Protein AF-A0A8T7CW94-F1 (afdb_monomer_lite)

Radius of gyration: 14.43 Å; chains: 1; bounding box: 39×31×38 Å

Secondary structure (DSSP, 8-state):
-TT-EEEE--EEETTEEEEEEEEE-TTSEEEEEEE--SGGGTT-SS-EEEEEEEEEEETTEEEE---TTS---EEEEEEEEGGGTEEEEEEEPSS-TTSEEEEEEEEEEE-GGGTTSPPPPP-

Sequence (123 aa):
SDLAGLWDSSENNGVKKDLIYTRVSSAGAIIEYDFDGDEVDAGLNCYQVDTGALSVIADNRFLVTTDMHADKKFEVELEWLDAGNALKVYFIDENEPAKISSSQIWTRVADESILDDEPPCRR

Structure (mmCIF, N/CA/C/O backbone):
data_AF-A0A8T7CW94-F1
#
_entry.id   AF-A0A8T7CW94-F1
#
loop_
_atom_site.group_PDB
_atom_site.id
_atom_site.type_symbol
_atom_site.label_atom_id
_atom_site.label_alt_id
_atom_site.label_comp_id
_atom_site.label_asym_id
_atom_site.label_entity_id
_atom_site.label_seq_id
_atom_site.pdbx_PDB_ins_code
_atom_site.Cartn_x
_atom_site.Cartn_y
_atom_site.Cartn_z
_atom_site.occupancy
_atom_site.B_iso_or_equiv
_atom_site.auth_seq_id
_atom_site.auth_comp_id
_atom_site.auth_asym_id
_atom_site.auth_atom_id
_atom_site.pdbx_PDB_model_num
ATOM 1 N N . SER A 1 1 ? -11.681 -8.726 -2.433 1.00 57.59 1 SER A N 1
ATOM 2 C CA . SER A 1 1 ? -11.900 -7.577 -1.512 1.00 57.59 1 SER A CA 1
ATOM 3 C C . SER A 1 1 ? -11.649 -6.327 -2.325 1.00 57.59 1 SER A C 1
ATOM 5 O O . SER A 1 1 ? -10.700 -6.377 -3.094 1.00 57.59 1 SER A O 1
ATOM 7 N N . ASP A 1 2 ? -12.419 -5.240 -2.197 1.00 75.69 2 ASP A N 1
ATOM 8 C CA . ASP A 1 2 ? -12.196 -4.041 -3.031 1.00 75.69 2 ASP A CA 1
ATOM 9 C C . ASP A 1 2 ? -10.776 -3.480 -2.877 1.00 75.69 2 ASP A C 1
ATOM 11 O O . ASP A 1 2 ? -10.265 -2.873 -3.802 1.00 75.69 2 ASP A O 1
ATOM 15 N N . LEU A 1 3 ? -10.087 -3.741 -1.760 1.00 84.00 3 LEU A N 1
ATOM 16 C CA . LEU A 1 3 ? -8.704 -3.301 -1.539 1.00 84.00 3 LEU A CA 1
ATOM 17 C C . LEU A 1 3 ? -7.652 -4.105 -2.316 1.00 84.00 3 LEU A C 1
ATOM 19 O O . LEU A 1 3 ? -6.540 -3.630 -2.531 1.00 84.00 3 LEU A O 1
ATOM 23 N N . ALA A 1 4 ? -7.976 -5.332 -2.712 1.00 88.06 4 ALA A N 1
ATOM 24 C CA . ALA A 1 4 ? -6.998 -6.209 -3.326 1.00 88.06 4 ALA A CA 1
ATOM 25 C C . ALA A 1 4 ? -6.641 -5.737 -4.743 1.00 88.06 4 ALA A C 1
ATOM 27 O O . ALA A 1 4 ? -7.505 -5.304 -5.514 1.00 88.06 4 ALA A O 1
ATOM 28 N N . GLY A 1 5 ? -5.355 -5.809 -5.066 1.00 88.62 5 GLY A N 1
ATOM 29 C CA . GLY A 1 5 ? -4.793 -5.246 -6.285 1.00 88.62 5 GLY A CA 1
ATOM 30 C C . GLY A 1 5 ? -3.355 -4.778 -6.097 1.00 88.62 5 GLY A C 1
ATOM 31 O O . GLY A 1 5 ? -2.767 -4.911 -5.019 1.00 88.62 5 GLY A O 1
ATOM 32 N N . LEU A 1 6 ? -2.801 -4.241 -7.179 1.00 89.00 6 LEU A N 1
ATOM 33 C CA . LEU A 1 6 ? -1.521 -3.549 -7.191 1.00 89.00 6 LEU A CA 1
ATOM 34 C C . LEU A 1 6 ? -1.770 -2.042 -7.184 1.00 89.00 6 LEU A C 1
ATOM 36 O O . LEU A 1 6 ? -2.484 -1.520 -8.046 1.00 89.00 6 LEU A O 1
ATOM 40 N N . TRP A 1 7 ? -1.155 -1.362 -6.229 1.00 90.38 7 TRP A N 1
ATOM 41 C CA . TRP A 1 7 ? -1.287 0.068 -6.002 1.00 90.38 7 TRP A CA 1
ATOM 42 C C . TRP A 1 7 ? 0.034 0.773 -6.301 1.00 90.38 7 TRP A C 1
ATOM 44 O O . TRP A 1 7 ? 1.075 0.325 -5.839 1.00 90.38 7 TRP A O 1
ATOM 54 N N . ASP A 1 8 ? -0.008 1.866 -7.063 1.00 89.31 8 ASP A N 1
ATOM 55 C CA . ASP A 1 8 ? 1.098 2.822 -7.170 1.00 89.31 8 ASP A CA 1
ATOM 56 C C . ASP A 1 8 ? 1.057 3.711 -5.926 1.00 89.31 8 ASP A C 1
ATOM 58 O O . ASP A 1 8 ? 0.162 4.553 -5.793 1.00 89.31 8 ASP A O 1
ATOM 62 N N . SER A 1 9 ? 2.001 3.463 -5.024 1.00 87.62 9 SER A N 1
ATOM 63 C CA . SER A 1 9 ? 2.242 4.174 -3.769 1.00 87.62 9 SER A CA 1
ATOM 64 C C . SER A 1 9 ? 3.517 5.020 -3.852 1.00 87.62 9 SER A C 1
ATOM 66 O O . SER A 1 9 ? 4.084 5.395 -2.832 1.00 87.62 9 SER A O 1
ATOM 68 N N . SER A 1 10 ? 3.963 5.361 -5.064 1.00 85.50 10 SER A N 1
ATOM 69 C CA . SER A 1 10 ? 5.135 6.206 -5.286 1.00 85.50 10 SER A CA 1
ATOM 70 C C . SER A 1 10 ? 5.014 7.567 -4.601 1.00 85.50 10 SER A C 1
ATOM 72 O O . SER A 1 10 ? 3.943 8.187 -4.576 1.00 85.50 10 SER A O 1
ATOM 74 N N . GLU A 1 11 ? 6.146 8.111 -4.169 1.00 81.25 11 GLU A N 1
ATOM 75 C CA . GLU A 1 11 ? 6.228 9.441 -3.576 1.00 81.25 11 GLU A CA 1
ATOM 76 C C . GLU A 1 11 ? 7.202 10.370 -4.310 1.00 81.25 11 GLU A C 1
ATOM 78 O O . GLU A 1 11 ? 8.048 9.962 -5.104 1.00 81.25 11 GLU A O 1
ATOM 83 N N . ASN A 1 12 ? 7.030 11.679 -4.109 1.00 78.62 12 ASN A N 1
ATOM 84 C CA . ASN A 1 12 ? 7.950 12.679 -4.643 1.00 78.62 12 ASN A CA 1
ATOM 85 C C . ASN A 1 12 ? 8.765 13.257 -3.490 1.00 78.62 12 ASN A C 1
ATOM 87 O O . ASN A 1 12 ? 8.241 14.035 -2.690 1.00 78.62 12 ASN A O 1
ATOM 91 N N . ASN A 1 13 ? 10.057 12.950 -3.462 1.00 72.94 13 ASN A N 1
ATOM 92 C CA . ASN A 1 13 ? 11.002 13.524 -2.518 1.00 72.94 13 ASN A CA 1
ATOM 93 C C . ASN A 1 13 ? 11.808 14.637 -3.211 1.00 72.94 13 ASN A C 1
ATOM 95 O O . ASN A 1 13 ? 12.884 14.444 -3.791 1.00 72.94 13 ASN A O 1
ATOM 99 N N . GLY A 1 14 ? 11.222 15.837 -3.233 1.00 76.88 14 GLY A N 1
ATOM 100 C CA . GLY A 1 14 ? 11.789 16.996 -3.921 1.00 76.88 14 GLY A CA 1
ATOM 101 C C . GLY A 1 14 ? 11.811 16.823 -5.444 1.00 76.88 14 GLY A C 1
ATOM 102 O O . GLY A 1 14 ? 10.771 16.891 -6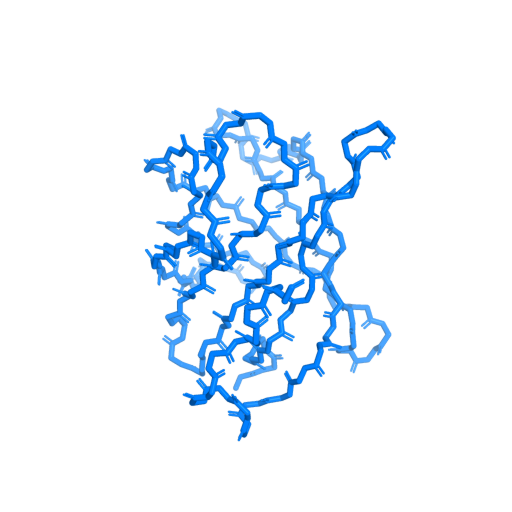.091 1.00 76.88 14 GLY A O 1
ATOM 103 N N . VAL A 1 15 ? 13.007 16.662 -6.025 1.00 70.88 15 VAL A N 1
ATOM 104 C CA . VAL A 1 15 ? 13.196 16.466 -7.481 1.00 70.88 15 VAL A CA 1
ATOM 105 C C . VAL A 1 15 ? 13.272 14.995 -7.892 1.00 70.88 15 VAL A C 1
ATOM 107 O O . VAL A 1 15 ? 13.304 14.702 -9.087 1.00 70.88 15 VAL A O 1
ATOM 110 N N . LYS A 1 16 ? 13.337 14.078 -6.922 1.00 71.56 16 LYS A N 1
ATOM 111 C CA . LYS A 1 16 ? 13.363 12.639 -7.170 1.00 71.56 16 LYS A CA 1
ATOM 112 C C . LYS A 1 16 ? 11.954 12.081 -6.987 1.00 71.56 16 LYS A C 1
ATOM 114 O O . LYS A 1 16 ? 11.262 12.449 -6.039 1.00 71.56 16 LYS A O 1
ATOM 119 N N . LYS A 1 17 ? 11.539 11.221 -7.918 1.00 77.25 17 LYS A N 1
ATOM 120 C CA . LYS A 1 17 ? 10.367 10.367 -7.737 1.00 77.25 17 LYS A CA 1
ATOM 121 C C . LYS A 1 17 ? 10.873 9.035 -7.221 1.00 77.25 17 LYS A C 1
ATOM 123 O O . LYS A 1 17 ? 11.671 8.398 -7.914 1.00 77.25 17 LYS A O 1
ATOM 128 N N . ASP A 1 18 ? 10.393 8.677 -6.052 1.00 76.94 18 ASP A N 1
ATOM 129 C CA . ASP A 1 18 ? 10.600 7.374 -5.473 1.00 76.94 18 ASP A CA 1
ATOM 130 C C . ASP A 1 18 ? 9.473 6.440 -5.915 1.00 76.94 18 ASP A C 1
ATOM 132 O O . ASP A 1 18 ? 8.307 6.849 -5.960 1.00 76.94 18 ASP A O 1
ATOM 136 N N . LEU A 1 19 ? 9.824 5.255 -6.404 1.00 81.38 19 LEU A N 1
ATOM 137 C CA . LEU A 1 19 ? 8.899 4.401 -7.146 1.00 81.38 19 LEU A CA 1
ATOM 138 C C . LEU A 1 19 ? 8.492 3.205 -6.291 1.00 81.38 19 LEU A C 1
ATOM 140 O O . LEU A 1 19 ? 9.135 2.164 -6.324 1.00 81.38 19 LEU A O 1
ATOM 144 N N . ILE A 1 20 ? 7.353 3.333 -5.622 1.00 83.44 20 ILE A N 1
ATOM 145 C CA . ILE A 1 20 ? 6.858 2.324 -4.690 1.00 83.44 20 ILE A CA 1
ATOM 146 C C . ILE A 1 20 ? 5.568 1.714 -5.239 1.00 83.44 20 ILE A C 1
ATOM 148 O O . ILE A 1 20 ? 4.684 2.417 -5.744 1.00 83.44 20 ILE A O 1
ATOM 152 N N . TYR A 1 21 ? 5.460 0.390 -5.155 1.00 86.69 21 TYR A N 1
ATOM 153 C CA . TYR A 1 21 ? 4.229 -0.336 -5.431 1.00 86.69 21 TYR A CA 1
ATOM 154 C C . TYR A 1 21 ? 3.836 -1.206 -4.249 1.00 86.69 21 TYR A C 1
ATOM 156 O O . TYR A 1 21 ? 4.611 -2.037 -3.787 1.00 86.69 21 TYR A O 1
ATOM 164 N N . THR A 1 22 ? 2.579 -1.105 -3.835 1.00 88.19 22 THR A N 1
ATOM 165 C CA . THR A 1 22 ? 2.038 -1.907 -2.742 1.00 88.19 22 THR A CA 1
ATOM 166 C C . THR A 1 22 ? 1.014 -2.892 -3.291 1.00 88.19 22 THR A C 1
ATOM 168 O O . THR A 1 22 ? -0.022 -2.535 -3.853 1.00 88.19 22 THR A O 1
ATOM 171 N N . ARG A 1 23 ? 1.303 -4.179 -3.136 1.00 88.38 23 ARG A N 1
ATOM 172 C CA . ARG A 1 23 ? 0.434 -5.283 -3.522 1.00 88.38 23 ARG A CA 1
ATOM 173 C C . ARG A 1 23 ? -0.377 -5.743 -2.324 1.00 88.38 23 ARG A C 1
ATOM 175 O O . ARG A 1 23 ? 0.192 -6.169 -1.326 1.00 88.38 23 ARG A O 1
ATOM 182 N N . VAL A 1 24 ? -1.702 -5.736 -2.447 1.00 87.88 24 VAL A N 1
ATOM 183 C CA . VAL A 1 24 ? -2.617 -6.236 -1.413 1.00 87.88 24 VAL A CA 1
ATOM 184 C C . VAL A 1 24 ? -3.366 -7.449 -1.950 1.00 87.88 24 VAL A C 1
ATOM 186 O O . VAL A 1 24 ? -4.041 -7.381 -2.976 1.00 87.88 24 VAL A O 1
ATOM 189 N N . SER A 1 25 ? -3.257 -8.579 -1.258 1.00 87.94 25 SER A N 1
ATOM 190 C CA . SER A 1 25 ? -4.024 -9.785 -1.587 1.00 87.94 25 SER A CA 1
ATOM 191 C C . SER A 1 25 ? -5.448 -9.731 -1.030 1.00 87.94 25 SER A C 1
ATOM 193 O O . SER A 1 25 ? -5.744 -9.016 -0.070 1.00 87.94 25 SER A O 1
ATOM 195 N N . SER A 1 26 ? -6.336 -10.572 -1.562 1.00 86.69 26 SER A N 1
ATOM 196 C CA . SER A 1 26 ? -7.699 -10.730 -1.037 1.00 86.69 26 SER A CA 1
ATOM 197 C C . SER A 1 26 ? -7.744 -11.231 0.414 1.00 86.69 26 SER A C 1
ATOM 199 O O . SER A 1 26 ? -8.725 -10.974 1.112 1.00 86.69 26 SER A O 1
ATOM 201 N N . ALA A 1 27 ? -6.677 -11.893 0.877 1.00 85.75 27 ALA A N 1
ATOM 202 C CA . ALA A 1 27 ? -6.502 -12.356 2.252 1.00 85.75 27 ALA A CA 1
ATOM 203 C C . ALA A 1 27 ? -5.849 -11.313 3.180 1.00 85.75 27 ALA A C 1
ATOM 205 O O . ALA A 1 27 ? -5.650 -11.596 4.359 1.00 85.75 27 ALA A O 1
ATOM 206 N N . GLY A 1 28 ? -5.503 -10.125 2.672 1.00 84.19 28 GLY A N 1
ATOM 207 C CA . GLY A 1 28 ? -4.885 -9.057 3.459 1.00 84.19 28 GLY A CA 1
ATOM 208 C C . GLY A 1 28 ? -3.365 -9.161 3.608 1.00 84.19 28 GLY A C 1
ATOM 209 O O . GLY A 1 28 ? -2.780 -8.327 4.287 1.00 84.19 28 GLY A O 1
ATOM 210 N N . ALA A 1 29 ? -2.692 -10.128 2.977 1.00 87.50 29 ALA A N 1
ATOM 211 C CA . ALA A 1 29 ? -1.231 -10.078 2.852 1.00 87.50 29 ALA A CA 1
ATOM 212 C C . ALA A 1 29 ? -0.818 -8.869 1.999 1.00 87.50 29 ALA A C 1
ATOM 214 O O . ALA A 1 29 ? -1.439 -8.628 0.957 1.00 87.50 29 ALA A O 1
ATOM 215 N N . ILE A 1 30 ? 0.214 -8.153 2.446 1.00 87.75 30 ILE A N 1
ATOM 216 C CA . ILE A 1 30 ? 0.807 -6.997 1.771 1.00 87.75 30 ILE A CA 1
ATOM 217 C C . ILE A 1 30 ? 2.216 -7.366 1.311 1.00 87.75 30 ILE A C 1
ATOM 219 O O . ILE A 1 30 ? 2.955 -8.010 2.057 1.00 87.75 30 ILE A O 1
ATOM 223 N N . ILE A 1 31 ? 2.581 -6.944 0.104 1.00 86.69 31 ILE A N 1
ATOM 224 C CA . ILE A 1 31 ? 3.964 -6.940 -0.377 1.00 86.69 31 ILE A CA 1
ATOM 225 C C . ILE A 1 31 ? 4.259 -5.551 -0.926 1.00 86.69 31 ILE A C 1
ATOM 227 O O . ILE A 1 31 ? 3.513 -5.066 -1.774 1.00 86.69 31 ILE A O 1
ATOM 231 N N . GLU A 1 32 ? 5.310 -4.919 -0.431 1.00 85.81 32 GLU A N 1
ATOM 232 C CA . GLU A 1 32 ? 5.785 -3.626 -0.906 1.00 85.81 32 GLU A CA 1
ATOM 233 C C . GLU A 1 32 ? 7.016 -3.832 -1.786 1.00 85.81 32 GLU A C 1
ATOM 235 O O . GLU A 1 32 ? 7.882 -4.648 -1.473 1.00 85.81 32 GLU A O 1
ATOM 240 N N . TYR A 1 33 ? 7.034 -3.143 -2.920 1.00 83.06 33 TYR A N 1
ATOM 241 C CA . TYR A 1 33 ? 8.143 -3.103 -3.857 1.00 83.06 33 TYR A CA 1
ATOM 242 C C . TYR A 1 33 ? 8.632 -1.669 -3.914 1.00 83.06 33 TYR A C 1
ATOM 244 O O . TYR A 1 33 ? 7.903 -0.813 -4.416 1.00 83.06 33 TYR A O 1
ATOM 252 N N . ASP A 1 34 ? 9.849 -1.429 -3.459 1.00 79.19 34 ASP A N 1
ATOM 253 C CA . ASP A 1 34 ? 10.455 -0.106 -3.505 1.00 79.19 34 ASP A CA 1
ATOM 254 C C . ASP A 1 34 ? 11.604 -0.081 -4.508 1.00 79.19 34 ASP A C 1
ATOM 256 O O . ASP A 1 34 ? 12.498 -0.935 -4.507 1.00 79.19 34 ASP A O 1
ATOM 260 N N . PHE A 1 35 ? 11.524 0.882 -5.414 1.00 75.50 35 PHE A N 1
ATOM 261 C CA . PHE A 1 35 ? 12.601 1.296 -6.289 1.00 75.50 35 PHE A CA 1
ATOM 262 C C . PHE A 1 35 ? 13.161 2.606 -5.745 1.00 75.50 35 PHE A C 1
ATOM 264 O O . PHE A 1 35 ? 12.903 3.667 -6.331 1.00 75.50 35 PHE A O 1
ATOM 271 N N . ASP A 1 36 ? 13.970 2.488 -4.700 1.00 66.19 36 ASP A N 1
ATOM 272 C CA . ASP A 1 36 ? 14.675 3.593 -4.070 1.00 66.19 36 ASP A CA 1
ATOM 273 C C . ASP A 1 36 ? 15.510 4.335 -5.129 1.00 66.19 36 ASP A C 1
ATOM 275 O O . ASP A 1 36 ? 16.602 3.963 -5.564 1.00 66.19 36 ASP A O 1
ATOM 279 N N . GLY A 1 37 ? 14.971 5.439 -5.635 1.00 51.56 37 GLY A N 1
ATOM 280 C CA . GLY A 1 37 ? 15.592 6.223 -6.705 1.00 51.56 37 GLY A CA 1
ATOM 281 C C . GLY A 1 37 ? 16.830 7.018 -6.261 1.00 51.56 37 GLY A C 1
ATOM 282 O O . GLY A 1 37 ? 17.149 8.044 -6.884 1.00 51.56 37 GLY A O 1
ATOM 283 N N . ASP A 1 38 ? 17.486 6.644 -5.161 1.00 52.94 38 ASP A N 1
ATOM 284 C CA . ASP A 1 38 ? 18.469 7.459 -4.459 1.00 52.94 38 ASP A CA 1
ATOM 285 C C . ASP A 1 38 ? 19.809 6.753 -4.132 1.00 52.94 38 ASP A C 1
ATOM 287 O O . ASP A 1 38 ? 20.178 5.750 -4.734 1.00 52.94 38 ASP A O 1
ATOM 291 N N . GLU A 1 39 ? 20.652 7.404 -3.320 1.00 47.38 39 GLU A N 1
ATOM 292 C CA . GLU A 1 39 ? 22.026 6.951 -3.038 1.00 47.38 39 GLU A CA 1
ATOM 293 C C . GLU A 1 39 ? 22.089 5.780 -2.035 1.00 47.38 39 GLU A C 1
ATOM 295 O O . GLU A 1 39 ? 23.175 5.234 -1.819 1.00 47.38 39 GLU A O 1
ATOM 300 N N . VAL A 1 40 ? 20.957 5.391 -1.433 1.00 48.84 40 VAL A N 1
ATOM 301 C CA . VAL A 1 40 ? 20.848 4.314 -0.434 1.00 48.84 40 VAL A CA 1
ATOM 302 C C . VAL A 1 40 ? 20.904 2.933 -1.093 1.00 48.84 40 VAL A C 1
ATOM 304 O O . VAL A 1 40 ? 21.479 2.003 -0.527 1.00 48.84 40 VAL A O 1
ATOM 307 N N . ASP A 1 41 ? 20.459 2.834 -2.345 1.00 53.66 41 ASP A N 1
ATOM 308 C CA . ASP A 1 41 ? 20.399 1.588 -3.111 1.00 53.66 41 ASP A CA 1
ATOM 309 C C . ASP A 1 41 ? 21.751 1.040 -3.573 1.00 53.66 41 ASP A C 1
ATOM 311 O O . ASP A 1 41 ? 21.828 -0.064 -4.114 1.00 53.66 41 ASP A O 1
ATOM 315 N N . ALA A 1 42 ? 22.838 1.801 -3.406 1.00 50.84 42 ALA A N 1
ATOM 316 C CA . ALA A 1 42 ? 24.207 1.391 -3.738 1.00 50.84 42 ALA A CA 1
ATOM 317 C C . ALA A 1 42 ? 24.391 0.730 -5.134 1.00 50.84 42 ALA A C 1
ATOM 319 O O . ALA A 1 42 ? 25.386 0.036 -5.363 1.00 50.84 42 ALA A O 1
ATOM 320 N N . GLY A 1 43 ? 23.471 0.953 -6.083 1.00 51.78 43 GLY A N 1
ATOM 321 C CA . GLY A 1 43 ? 23.486 0.349 -7.419 1.00 51.78 43 GLY A CA 1
ATOM 322 C C . GLY A 1 43 ? 22.789 -1.014 -7.561 1.00 51.78 43 GLY A C 1
ATOM 323 O O . GLY A 1 43 ? 23.191 -1.792 -8.430 1.00 51.78 43 GLY A O 1
ATOM 324 N N . LEU A 1 44 ? 21.778 -1.336 -6.745 1.00 56.62 44 LEU A N 1
ATOM 325 C CA . LEU A 1 44 ? 20.909 -2.497 -6.979 1.00 56.62 44 LEU A CA 1
ATOM 326 C C . LEU A 1 44 ? 20.097 -2.335 -8.283 1.00 56.62 44 LEU A C 1
ATOM 328 O O . LEU A 1 44 ? 19.643 -1.252 -8.637 1.00 56.62 44 LEU A O 1
ATOM 332 N N . ASN A 1 45 ? 19.939 -3.431 -9.035 1.00 59.03 45 ASN A N 1
ATOM 333 C CA . ASN A 1 45 ? 19.245 -3.434 -10.336 1.00 59.03 45 ASN A CA 1
ATOM 334 C C . ASN A 1 45 ? 17.726 -3.675 -10.224 1.00 59.03 45 ASN A C 1
ATOM 336 O O . ASN A 1 45 ? 17.022 -3.637 -11.231 1.00 59.03 45 ASN A O 1
ATOM 340 N N . CYS A 1 46 ? 17.229 -4.007 -9.035 1.00 69.44 46 CYS A N 1
ATOM 341 C CA . CYS A 1 46 ? 15.851 -4.429 -8.794 1.00 69.44 46 CYS A CA 1
ATOM 342 C C . CYS A 1 46 ? 15.365 -3.891 -7.444 1.00 69.44 46 CYS A C 1
ATOM 344 O O . CYS A 1 46 ? 16.150 -3.343 -6.679 1.00 69.44 46 CYS A O 1
ATOM 346 N N . TYR A 1 47 ? 14.075 -4.080 -7.193 1.00 74.12 47 TYR A N 1
ATOM 347 C CA . TYR A 1 47 ? 13.350 -3.629 -6.011 1.00 74.12 47 TYR A CA 1
ATOM 348 C C . TYR A 1 47 ? 13.856 -4.263 -4.712 1.00 74.12 47 TYR A C 1
ATOM 350 O O . TYR A 1 47 ? 14.193 -5.454 -4.670 1.00 74.12 47 TYR A O 1
ATOM 358 N N . GLN A 1 48 ? 13.826 -3.478 -3.641 1.00 77.88 48 GLN A N 1
ATOM 359 C CA . GLN A 1 48 ? 13.754 -4.015 -2.290 1.00 77.88 48 GLN A CA 1
ATOM 360 C C . GLN A 1 48 ? 12.309 -4.496 -2.046 1.00 77.88 48 GLN A C 1
ATOM 362 O O . GLN A 1 48 ? 11.355 -3.905 -2.557 1.00 77.88 48 GLN A O 1
ATOM 367 N N . VAL A 1 49 ? 12.149 -5.629 -1.354 1.00 80.44 49 VAL A N 1
ATOM 368 C CA . VAL A 1 49 ? 10.836 -6.254 -1.126 1.00 80.44 49 VAL A CA 1
ATOM 369 C C . VAL A 1 49 ? 10.624 -6.459 0.354 1.00 80.44 49 VAL A C 1
ATOM 371 O O . VAL A 1 49 ? 11.376 -7.216 0.970 1.00 80.44 49 VAL A O 1
ATOM 374 N N . ASP A 1 50 ? 9.533 -5.905 0.867 1.00 83.56 50 ASP A N 1
ATOM 375 C CA . ASP A 1 50 ? 9.047 -6.206 2.204 1.00 83.56 50 ASP A CA 1
ATOM 376 C C . ASP A 1 50 ? 7.650 -6.798 2.189 1.00 83.56 50 ASP A C 1
ATOM 378 O O . ASP A 1 50 ? 6.864 -6.667 1.247 1.00 83.56 50 ASP A O 1
ATOM 382 N N . THR A 1 51 ? 7.357 -7.531 3.257 1.00 86.12 51 THR A N 1
ATOM 383 C 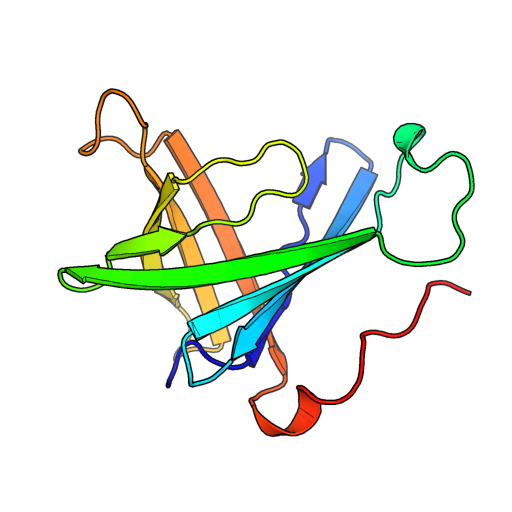CA . THR A 1 51 ? 6.096 -8.247 3.404 1.00 86.12 51 THR A CA 1
ATOM 384 C C . THR A 1 51 ? 5.441 -7.875 4.716 1.00 86.12 51 THR A C 1
ATOM 386 O O . THR A 1 51 ? 6.090 -7.819 5.758 1.00 86.12 51 THR A O 1
ATOM 389 N N . GLY A 1 52 ? 4.126 -7.717 4.686 1.00 87.38 52 GLY A N 1
ATOM 390 C CA . GLY A 1 52 ? 3.344 -7.488 5.885 1.00 87.38 52 GLY A CA 1
ATOM 391 C C . GLY A 1 52 ? 1.922 -7.979 5.748 1.00 87.38 52 GLY A C 1
ATOM 392 O O . GLY A 1 52 ? 1.572 -8.786 4.884 1.00 87.38 52 GLY A O 1
ATOM 393 N N . ALA A 1 53 ? 1.085 -7.482 6.643 1.00 87.88 53 ALA A N 1
ATOM 394 C CA . ALA A 1 53 ? -0.321 -7.799 6.669 1.00 87.88 53 ALA A CA 1
ATOM 395 C C . ALA A 1 53 ? -1.148 -6.555 6.967 1.00 87.88 53 ALA A C 1
ATOM 397 O O . ALA A 1 53 ? -0.753 -5.666 7.722 1.00 87.88 53 ALA A O 1
ATOM 398 N N . LEU A 1 54 ? -2.333 -6.559 6.379 1.00 87.56 54 LEU A N 1
ATOM 399 C CA . LEU A 1 54 ? -3.440 -5.679 6.657 1.00 87.56 54 LEU A CA 1
ATOM 400 C C . LEU A 1 54 ? -4.431 -6.440 7.540 1.00 87.56 54 LEU A C 1
ATOM 402 O O . LEU A 1 54 ? -4.898 -7.519 7.169 1.00 87.56 54 LEU A O 1
ATOM 406 N N . SER A 1 55 ? -4.808 -5.870 8.680 1.00 87.69 55 SER A N 1
ATOM 407 C CA . SER A 1 55 ? -5.936 -6.383 9.464 1.00 87.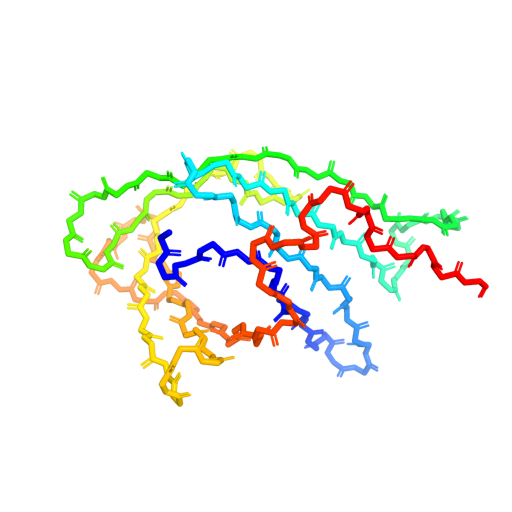69 55 SER A CA 1
ATOM 408 C C . SER A 1 55 ? -6.937 -5.278 9.766 1.00 87.69 55 SER A C 1
ATOM 410 O O . SER A 1 55 ? -6.567 -4.187 10.191 1.00 87.69 55 SER A O 1
ATOM 412 N N . VAL A 1 56 ? -8.216 -5.552 9.505 1.00 86.62 56 VAL A N 1
ATOM 413 C CA . VAL A 1 56 ? -9.308 -4.611 9.784 1.00 86.62 56 VAL A CA 1
ATOM 414 C C . VAL A 1 56 ? -9.414 -4.425 11.293 1.00 86.62 56 VAL A C 1
ATOM 416 O O . VAL A 1 56 ? -9.514 -5.408 12.028 1.00 86.62 56 VAL A O 1
ATOM 419 N N . ILE A 1 57 ? -9.438 -3.171 11.739 1.00 85.75 57 ILE A N 1
ATOM 420 C CA . ILE A 1 57 ? -9.701 -2.820 13.137 1.00 85.75 57 ILE A CA 1
ATOM 421 C C . ILE A 1 57 ? -11.184 -2.468 13.292 1.00 85.75 57 ILE A C 1
ATOM 423 O O . ILE A 1 57 ? -11.897 -3.110 14.062 1.00 85.75 57 ILE A O 1
ATOM 427 N N . ALA A 1 58 ? -11.646 -1.457 12.549 1.00 85.31 58 ALA A N 1
ATOM 428 C CA . ALA A 1 58 ? -13.020 -0.954 12.572 1.00 85.31 58 ALA A CA 1
ATOM 429 C C . ALA A 1 58 ? -13.305 -0.122 11.315 1.00 85.31 58 ALA A C 1
ATOM 431 O O . ALA A 1 58 ? -12.446 0.649 10.906 1.00 85.31 58 ALA A O 1
ATOM 432 N N . ASP A 1 59 ? -14.505 -0.229 10.742 1.00 86.56 59 ASP A N 1
ATOM 433 C CA . ASP A 1 59 ? -14.926 0.539 9.560 1.00 86.56 59 ASP A CA 1
ATOM 434 C C . ASP A 1 59 ? -13.866 0.540 8.436 1.00 86.56 59 ASP A C 1
ATOM 436 O O . ASP A 1 59 ? -13.553 -0.510 7.874 1.00 86.56 59 ASP A O 1
ATOM 440 N N . ASN A 1 60 ? -13.307 1.708 8.114 1.00 84.69 60 ASN A N 1
ATOM 441 C CA . ASN A 1 60 ? -12.250 1.931 7.130 1.00 84.69 60 ASN A CA 1
ATOM 442 C C . ASN A 1 60 ? -10.841 2.038 7.750 1.00 84.69 60 ASN A C 1
ATOM 444 O O . ASN A 1 60 ? -9.917 2.508 7.085 1.00 84.69 60 ASN A O 1
ATOM 448 N N . ARG A 1 61 ? -10.669 1.618 9.009 1.00 87.38 61 ARG A N 1
ATOM 449 C CA . ARG A 1 61 ? -9.393 1.618 9.733 1.00 87.38 61 ARG A CA 1
ATOM 450 C C . ARG A 1 61 ? -8.743 0.246 9.760 1.00 87.38 61 ARG A C 1
ATOM 452 O O . ARG A 1 61 ? -9.373 -0.767 10.085 1.00 87.38 61 ARG A O 1
ATOM 459 N N . PHE A 1 62 ? -7.445 0.239 9.494 1.00 87.88 62 PHE A N 1
ATOM 460 C CA . PHE A 1 62 ? -6.644 -0.963 9.332 1.00 87.88 62 PHE A CA 1
ATOM 461 C C . PHE A 1 62 ? -5.332 -0.849 10.099 1.00 87.88 62 PHE A C 1
ATOM 463 O O . PHE A 1 62 ? -4.727 0.217 10.156 1.00 87.88 62 PHE A O 1
ATOM 470 N N . LEU A 1 63 ? -4.878 -1.970 10.651 1.00 86.94 63 LEU A N 1
ATOM 471 C CA . LEU A 1 63 ? -3.516 -2.130 11.138 1.00 86.94 63 LEU A CA 1
ATOM 472 C C . LEU A 1 63 ? -2.653 -2.646 9.989 1.00 86.94 63 LEU A C 1
ATOM 474 O O . LEU A 1 63 ? -2.962 -3.701 9.422 1.00 86.94 63 LEU A O 1
ATOM 478 N N . VAL A 1 64 ? -1.575 -1.928 9.696 1.00 86.50 64 VAL A N 1
ATOM 479 C CA . VAL A 1 64 ? -0.565 -2.287 8.697 1.00 86.50 64 VAL A CA 1
ATOM 480 C C . VAL A 1 64 ? 0.718 -2.668 9.427 1.00 86.50 64 VAL A C 1
ATOM 482 O O . VAL A 1 64 ? 1.080 -2.042 10.422 1.00 86.50 64 VAL A O 1
ATOM 485 N N . THR A 1 65 ? 1.380 -3.735 8.977 1.00 82.00 65 THR A N 1
ATOM 486 C CA . THR A 1 65 ? 2.606 -4.253 9.614 1.00 82.00 65 THR A CA 1
ATOM 487 C C . THR A 1 65 ? 3.843 -4.182 8.721 1.00 82.00 65 THR A C 1
ATOM 489 O O . THR A 1 65 ? 4.774 -4.945 8.959 1.00 82.00 65 THR A O 1
ATOM 492 N N . THR A 1 66 ? 3.827 -3.363 7.671 1.00 72.25 66 THR A N 1
ATOM 493 C CA . THR A 1 66 ? 4.967 -3.179 6.765 1.00 72.25 66 THR A CA 1
ATOM 494 C C . THR A 1 66 ? 5.252 -1.695 6.606 1.00 72.25 66 THR A C 1
ATOM 496 O O . THR A 1 66 ? 4.329 -0.923 6.365 1.00 72.25 66 THR A O 1
ATOM 499 N N . ASP A 1 67 ? 6.515 -1.334 6.774 1.00 62.91 67 ASP A N 1
ATOM 500 C CA . ASP A 1 67 ? 7.161 -0.085 6.370 1.00 62.91 67 ASP A CA 1
ATOM 501 C C . ASP A 1 67 ? 8.610 -0.504 6.096 1.00 62.91 67 ASP A C 1
ATOM 503 O O . ASP A 1 67 ? 9.272 -1.030 6.996 1.00 62.91 67 ASP A O 1
ATOM 507 N N . MET A 1 68 ? 9.075 -0.336 4.855 1.00 50.50 68 MET A N 1
ATOM 508 C CA . MET A 1 68 ? 10.416 -0.756 4.415 1.00 50.50 68 MET A CA 1
ATOM 509 C C . MET A 1 68 ? 11.563 -0.130 5.217 1.00 50.50 68 MET A C 1
ATOM 511 O O . MET A 1 68 ? 12.702 -0.592 5.178 1.00 50.50 68 MET A O 1
ATOM 515 N N . HIS A 1 69 ? 11.271 0.901 6.007 1.00 48.81 69 HIS A N 1
ATOM 516 C CA . HIS A 1 69 ? 12.278 1.684 6.706 1.00 48.81 69 HIS A CA 1
ATOM 517 C C . HIS A 1 69 ? 12.319 1.419 8.216 1.00 48.81 69 HIS A C 1
ATOM 519 O O . HIS A 1 69 ? 13.266 1.830 8.896 1.00 48.81 69 HIS A O 1
ATOM 525 N N . ALA A 1 70 ? 11.323 0.723 8.769 1.00 51.09 70 ALA A N 1
ATOM 526 C CA . ALA A 1 70 ? 11.313 0.276 10.155 1.00 51.09 70 ALA A CA 1
ATOM 527 C C . ALA A 1 70 ? 10.183 -0.735 10.365 1.00 51.09 70 ALA A C 1
ATOM 529 O O . ALA A 1 70 ? 9.066 -0.467 9.946 1.00 51.09 70 ALA A O 1
ATOM 530 N N . ASP A 1 71 ? 10.427 -1.824 11.106 1.00 52.12 71 ASP A N 1
ATOM 531 C CA . ASP A 1 71 ? 9.391 -2.742 11.612 1.00 52.12 71 ASP A CA 1
ATOM 532 C C . ASP A 1 71 ? 8.356 -1.990 12.479 1.00 52.12 71 ASP A C 1
ATOM 534 O O . ASP A 1 71 ? 8.374 -2.030 13.716 1.00 52.12 71 ASP A O 1
ATOM 538 N N . LYS A 1 72 ? 7.452 -1.257 11.836 1.00 63.16 72 LYS A N 1
ATOM 539 C CA . LYS A 1 72 ? 6.455 -0.404 12.459 1.00 63.16 72 LYS A CA 1
ATOM 540 C C . LYS A 1 72 ? 5.090 -0.967 12.155 1.00 63.16 72 LYS A C 1
ATOM 542 O O . LYS A 1 72 ? 4.718 -1.251 11.020 1.00 63.16 72 LYS A O 1
ATOM 547 N N . LYS A 1 73 ? 4.328 -1.128 13.227 1.00 73.69 73 LYS A N 1
ATOM 548 C CA . LYS A 1 73 ? 2.892 -1.321 13.131 1.00 73.69 73 LYS A CA 1
ATOM 549 C C . LYS A 1 73 ? 2.267 0.047 13.258 1.00 73.69 73 LYS A C 1
ATOM 551 O O . LYS A 1 73 ? 2.420 0.676 14.300 1.00 73.69 73 LYS A O 1
ATOM 556 N N . PHE A 1 74 ? 1.558 0.469 12.232 1.00 80.56 74 PHE A N 1
ATOM 557 C CA . PHE A 1 74 ? 0.839 1.729 12.251 1.00 80.56 74 PHE A CA 1
ATOM 558 C C . PHE A 1 74 ? -0.595 1.500 11.813 1.00 80.56 74 PHE A C 1
ATOM 560 O O . PHE A 1 74 ? -0.932 0.545 11.105 1.00 80.56 74 PHE A O 1
ATOM 567 N N . GLU A 1 75 ? -1.462 2.369 12.307 1.00 87.12 75 GLU A N 1
ATOM 568 C CA . GLU A 1 75 ? -2.852 2.373 11.910 1.00 87.12 75 GLU A CA 1
ATOM 569 C C . GLU A 1 75 ? -3.035 3.334 10.742 1.00 87.12 75 GLU A C 1
ATOM 571 O O . GLU A 1 75 ? -2.471 4.432 10.715 1.00 87.12 75 GLU A O 1
ATOM 576 N N . VAL A 1 76 ? -3.846 2.911 9.782 1.00 88.12 76 VAL A N 1
ATOM 577 C CA . VAL A 1 76 ? -4.258 3.741 8.659 1.00 88.12 76 VAL A CA 1
ATOM 578 C C . VAL A 1 76 ? -5.768 3.824 8.598 1.00 88.12 76 VAL A C 1
ATOM 580 O O . VAL A 1 76 ? -6.473 2.877 8.951 1.00 88.12 76 VAL A O 1
ATOM 583 N N . GLU A 1 77 ? -6.262 4.951 8.111 1.00 90.19 77 GLU A N 1
ATOM 584 C CA . GLU A 1 77 ? -7.644 5.097 7.673 1.00 90.19 77 GLU A CA 1
ATOM 585 C C . GLU A 1 77 ? -7.680 5.233 6.149 1.00 90.19 77 GLU A C 1
ATOM 587 O O . GLU A 1 77 ? -6.817 5.883 5.558 1.00 90.19 77 GLU A O 1
ATOM 592 N N . LEU A 1 78 ? -8.658 4.594 5.508 1.00 89.62 78 LEU A N 1
ATOM 593 C CA . LEU A 1 78 ? -8.760 4.512 4.055 1.00 89.62 78 LEU A CA 1
ATOM 594 C C . LEU A 1 78 ? -10.015 5.210 3.523 1.00 89.62 78 LEU A C 1
ATOM 596 O O . LEU A 1 78 ? -11.120 5.001 4.020 1.00 89.62 78 LEU A O 1
ATOM 600 N N . GLU A 1 79 ? -9.871 5.983 2.453 1.00 91.19 79 GLU A N 1
ATOM 601 C CA . GLU A 1 79 ? -10.991 6.582 1.723 1.00 91.19 79 GLU A CA 1
ATOM 602 C C . GLU A 1 79 ? -10.911 6.218 0.240 1.00 91.19 79 GLU A C 1
ATOM 604 O O . GLU A 1 79 ? -9.912 6.471 -0.435 1.00 91.19 79 GLU A O 1
ATOM 609 N N . TRP A 1 80 ? -11.989 5.626 -0.272 1.00 90.00 80 TRP A N 1
ATOM 610 C CA . TRP A 1 80 ? -12.128 5.313 -1.688 1.00 90.00 80 TRP A CA 1
ATOM 611 C C . TRP A 1 80 ? -12.415 6.570 -2.500 1.00 90.00 80 TRP A C 1
ATOM 613 O O . TRP A 1 80 ? -13.394 7.273 -2.252 1.00 90.00 80 TRP A O 1
ATOM 623 N N . LEU A 1 81 ? -11.605 6.797 -3.527 1.00 88.62 81 LEU A N 1
ATOM 624 C CA . LEU A 1 81 ? -11.777 7.861 -4.505 1.00 88.62 81 LEU A CA 1
ATOM 625 C C . LEU A 1 81 ? -12.096 7.263 -5.882 1.00 88.62 81 LEU A C 1
ATOM 627 O O . LEU A 1 81 ? -11.785 6.103 -6.167 1.00 88.62 81 LEU A O 1
ATOM 631 N N . ASP A 1 82 ? -12.748 8.059 -6.732 1.00 84.62 82 ASP A N 1
ATOM 632 C CA . ASP A 1 82 ? -12.995 7.760 -8.150 1.00 84.62 82 ASP A CA 1
ATOM 633 C C . ASP A 1 82 ? -13.474 6.322 -8.425 1.00 84.62 82 ASP A C 1
ATOM 635 O O . ASP A 1 82 ? -12.952 5.617 -9.290 1.00 84.62 82 ASP A O 1
ATOM 639 N N . ALA A 1 83 ? -14.478 5.877 -7.659 1.00 81.69 83 ALA A N 1
ATOM 640 C CA . ALA A 1 83 ? -15.089 4.548 -7.754 1.00 81.69 83 ALA A CA 1
ATOM 641 C C . ALA A 1 83 ? -14.105 3.366 -7.591 1.00 81.69 83 ALA A C 1
ATOM 643 O O . ALA A 1 83 ? -14.279 2.328 -8.225 1.00 81.69 83 ALA A O 1
ATOM 644 N N . GLY A 1 84 ? -13.086 3.510 -6.736 1.00 79.94 84 GLY A N 1
ATOM 645 C CA . GLY A 1 84 ? -12.156 2.424 -6.397 1.00 79.94 84 GLY A CA 1
ATOM 646 C C . GLY A 1 84 ? -10.844 2.430 -7.186 1.00 79.94 84 GLY A C 1
ATOM 647 O O . GLY A 1 84 ? -10.007 1.542 -7.000 1.00 79.94 84 GLY A O 1
ATOM 648 N N . ASN A 1 85 ? -10.652 3.430 -8.051 1.00 84.62 85 ASN A N 1
ATOM 649 C CA . ASN A 1 85 ? -9.423 3.603 -8.829 1.00 84.62 85 ASN A CA 1
ATOM 650 C C . ASN A 1 85 ? -8.324 4.333 -8.053 1.00 84.62 85 ASN A C 1
ATOM 652 O O . ASN A 1 85 ? -7.153 4.240 -8.417 1.00 84.62 85 ASN A O 1
ATOM 656 N N . ALA A 1 86 ? -8.686 5.037 -6.982 1.00 90.00 86 ALA A N 1
ATOM 657 C CA . ALA A 1 86 ? -7.736 5.668 -6.088 1.00 90.00 86 ALA A CA 1
ATOM 658 C C . ALA A 1 86 ? -8.128 5.430 -4.630 1.00 90.00 86 ALA A C 1
ATOM 660 O O . ALA A 1 86 ? -9.307 5.323 -4.281 1.00 90.00 86 ALA A O 1
ATOM 661 N N . LEU A 1 87 ? -7.113 5.345 -3.785 1.00 90.19 87 LEU A N 1
ATOM 662 C CA . LEU A 1 87 ? -7.226 5.146 -2.355 1.00 90.19 87 LEU A CA 1
ATOM 663 C C . LEU A 1 87 ? -6.473 6.275 -1.672 1.00 90.19 87 LEU A C 1
ATOM 665 O O . LEU A 1 87 ? -5.278 6.453 -1.895 1.00 90.19 87 LEU A O 1
ATOM 669 N N . LYS A 1 88 ? -7.157 7.042 -0.834 1.00 91.62 88 LYS A N 1
ATOM 670 C CA . LYS A 1 88 ? -6.482 7.982 0.050 1.00 91.62 88 LYS A CA 1
ATOM 671 C C . LYS A 1 88 ? -6.187 7.284 1.368 1.00 91.62 88 LYS A C 1
ATOM 673 O O . LYS A 1 88 ? -7.104 6.817 2.040 1.00 91.62 88 LYS A O 1
ATOM 678 N N . VAL A 1 89 ? -4.905 7.199 1.696 1.00 90.25 89 VAL A N 1
ATOM 679 C CA . VAL A 1 89 ? -4.376 6.551 2.894 1.00 90.25 89 VAL A CA 1
ATOM 680 C C . VAL A 1 89 ? -3.999 7.639 3.888 1.00 90.25 89 VAL A C 1
ATOM 682 O O . VAL A 1 89 ? -3.177 8.504 3.585 1.00 90.25 89 VAL A O 1
ATOM 685 N N . TYR A 1 90 ? -4.616 7.621 5.062 1.00 90.69 90 TYR A N 1
ATOM 686 C CA . TYR A 1 90 ? -4.313 8.527 6.163 1.00 90.69 90 TYR A CA 1
ATOM 687 C C . TYR A 1 90 ? -3.472 7.787 7.197 1.00 90.69 90 TYR A C 1
ATOM 689 O O . TYR A 1 90 ? -3.937 6.802 7.766 1.00 90.69 90 TYR A O 1
ATOM 697 N N . PHE A 1 91 ? -2.259 8.268 7.455 1.00 87.69 91 PHE A N 1
ATOM 698 C CA . PHE A 1 91 ? -1.399 7.729 8.503 1.00 87.69 91 PHE A CA 1
ATOM 699 C C . PHE A 1 91 ? -1.801 8.343 9.838 1.00 87.69 91 PHE A C 1
ATOM 701 O O . PHE A 1 91 ? -1.952 9.564 9.959 1.00 87.69 91 PHE A O 1
ATOM 708 N N . ILE A 1 92 ? -2.008 7.491 10.835 1.00 86.75 92 ILE A N 1
ATOM 709 C CA . ILE A 1 92 ? -2.455 7.902 12.162 1.00 86.75 92 ILE A CA 1
ATOM 710 C C . ILE A 1 92 ? -1.233 8.110 13.064 1.00 86.75 92 ILE A C 1
ATOM 712 O O . ILE A 1 92 ? -0.279 7.335 13.029 1.00 86.75 92 ILE A O 1
ATOM 716 N N . ASP A 1 93 ? -1.248 9.173 13.869 1.00 83.88 93 ASP A N 1
ATOM 717 C CA . ASP A 1 93 ? -0.202 9.425 14.862 1.00 83.88 93 ASP A CA 1
ATOM 718 C C . ASP A 1 93 ? -0.209 8.329 15.945 1.00 83.88 93 ASP A C 1
ATOM 720 O O . ASP A 1 93 ? -1.232 8.077 16.585 1.00 83.88 93 ASP A O 1
ATOM 724 N N . GLU A 1 94 ? 0.942 7.683 16.161 1.00 76.19 94 GLU A N 1
ATOM 725 C CA . GLU A 1 94 ? 1.089 6.573 17.114 1.00 76.19 94 GLU A CA 1
ATOM 726 C C . GLU A 1 94 ? 0.775 6.979 18.565 1.00 76.19 94 GLU A C 1
ATOM 728 O O . GLU A 1 94 ? 0.304 6.159 19.355 1.00 76.19 94 GLU A O 1
ATOM 733 N N . ASN A 1 95 ? 1.025 8.241 18.930 1.00 82.44 95 ASN A N 1
ATOM 734 C CA . ASN A 1 95 ? 0.789 8.757 20.279 1.00 82.44 95 ASN A CA 1
ATOM 735 C C . ASN A 1 95 ? -0.599 9.392 20.415 1.00 82.44 95 ASN A C 1
ATOM 737 O O . ASN A 1 95 ? -1.155 9.438 21.515 1.00 82.44 95 ASN A O 1
ATOM 741 N N . GLU A 1 96 ? -1.163 9.876 19.308 1.00 82.81 96 GLU A N 1
ATOM 742 C CA . GLU A 1 96 ? -2.472 10.525 19.253 1.00 82.81 96 GLU A CA 1
ATOM 743 C C . GLU A 1 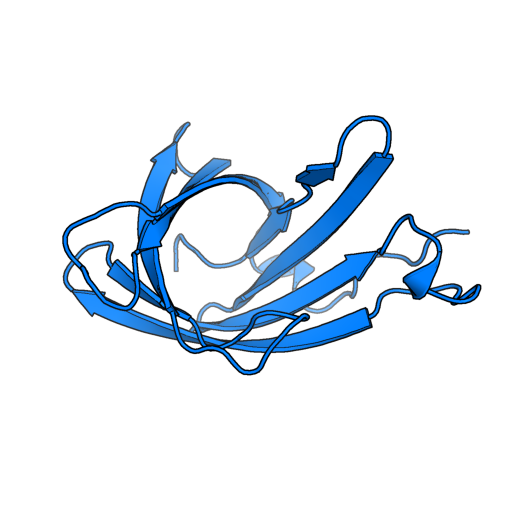96 ? -3.360 9.916 18.146 1.00 82.81 96 GLU A C 1
ATOM 745 O O . GLU A 1 96 ? -3.576 10.556 17.116 1.00 82.81 96 GLU A O 1
ATOM 750 N N . PRO A 1 97 ? -3.985 8.736 18.357 1.00 73.44 97 PRO A N 1
ATOM 751 C CA . PRO A 1 97 ? -4.691 7.995 17.301 1.00 73.44 97 PRO A CA 1
ATOM 752 C C . PRO A 1 97 ? -5.912 8.680 16.661 1.00 73.44 97 PRO A C 1
ATOM 754 O O . PRO A 1 97 ? -6.553 8.123 15.772 1.00 73.44 97 PRO A O 1
ATOM 757 N N . ALA A 1 98 ? -6.289 9.860 17.153 1.00 79.19 98 ALA A N 1
ATOM 758 C CA . ALA A 1 98 ? -7.333 10.709 16.584 1.00 79.19 98 ALA A CA 1
ATOM 759 C C . ALA A 1 98 ? -6.785 11.732 15.570 1.00 79.19 98 ALA A C 1
ATOM 761 O O . ALA A 1 98 ? -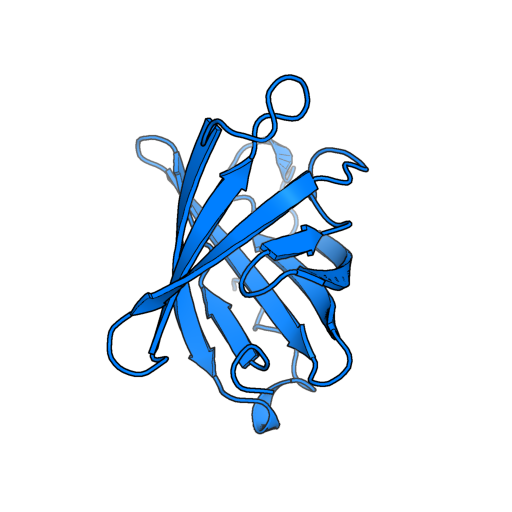7.554 12.512 15.006 1.00 79.19 98 ALA A O 1
ATOM 762 N N . LYS A 1 99 ? -5.465 11.778 15.369 1.00 85.06 99 LYS A N 1
ATOM 763 C CA . LYS A 1 99 ? -4.781 12.767 14.546 1.00 85.06 99 LYS A CA 1
ATOM 764 C C . LYS A 1 99 ? -4.132 12.100 13.340 1.00 85.06 99 LYS A C 1
ATOM 766 O O . LYS A 1 99 ? -3.421 11.108 13.464 1.00 85.06 99 LYS A O 1
ATOM 771 N N . ILE A 1 100 ? -4.350 12.706 12.179 1.00 87.25 100 ILE A N 1
ATOM 772 C CA . ILE A 1 100 ? -3.674 12.349 10.933 1.00 87.25 100 ILE A CA 1
ATOM 773 C C . ILE A 1 100 ? -2.277 12.980 10.965 1.00 87.25 100 ILE A C 1
ATOM 775 O O . ILE A 1 100 ? -2.157 14.204 11.083 1.00 87.25 100 ILE A O 1
ATOM 779 N N . SER A 1 101 ? -1.233 12.158 10.884 1.00 86.25 101 SER A N 1
ATOM 780 C CA . SER A 1 101 ? 0.164 12.604 10.834 1.00 86.25 101 SER A CA 1
ATOM 781 C C . SER A 1 101 ? 0.574 12.985 9.409 1.00 86.25 101 SER A C 1
ATOM 783 O O . SER A 1 101 ? 1.203 14.023 9.197 1.00 86.25 101 SER A O 1
ATOM 785 N N . SER A 1 102 ? 0.153 12.193 8.426 1.00 87.25 102 SER A N 1
ATOM 786 C CA . SER A 1 102 ? 0.356 12.430 6.997 1.00 87.25 102 SER A CA 1
ATOM 787 C C . SER A 1 102 ? -0.720 11.713 6.172 1.00 87.25 102 SER A C 1
ATOM 789 O O . SER A 1 102 ? -1.547 10.966 6.698 1.00 87.25 102 SER A O 1
ATOM 791 N N . SER A 1 103 ? -0.750 11.959 4.863 1.00 89.75 103 SER A N 1
ATOM 792 C CA . SER A 1 103 ? -1.633 11.228 3.954 1.00 89.75 103 SER A CA 1
ATOM 793 C C . SER A 1 103 ? -1.000 11.051 2.587 1.00 89.75 103 SER A C 1
ATOM 795 O O . SER A 1 103 ? -0.294 11.949 2.126 1.00 89.75 103 SER A O 1
ATOM 797 N N . GLN A 1 104 ? -1.356 9.967 1.909 1.00 89.12 104 GLN A N 1
ATOM 798 C CA . GLN A 1 104 ? -0.906 9.647 0.561 1.00 89.12 104 GLN A CA 1
ATOM 799 C C . GLN A 1 104 ? -2.089 9.220 -0.315 1.00 89.12 104 GLN A C 1
ATOM 801 O O . GLN A 1 104 ? -3.123 8.786 0.190 1.00 89.12 104 GLN A O 1
ATOM 806 N N . ILE A 1 105 ? -1.953 9.371 -1.633 1.00 90.44 105 ILE A N 1
ATOM 807 C CA . ILE A 1 105 ? -2.907 8.829 -2.604 1.00 90.44 105 ILE A CA 1
ATOM 808 C C . ILE A 1 105 ? -2.228 7.676 -3.320 1.00 90.44 105 ILE A C 1
ATOM 810 O O . ILE A 1 105 ? -1.176 7.864 -3.925 1.00 90.44 105 ILE A O 1
ATOM 814 N N . TRP A 1 106 ? -2.855 6.511 -3.263 1.00 91.94 106 TRP A N 1
ATOM 815 C CA . TRP A 1 106 ? -2.461 5.337 -4.015 1.00 91.94 106 TRP A CA 1
ATOM 816 C C . TRP A 1 106 ? -3.384 5.161 -5.208 1.00 91.94 106 TRP A C 1
ATOM 818 O O . TRP A 1 106 ? -4.605 5.282 -5.084 1.00 91.94 106 TRP A O 1
ATOM 828 N N . THR A 1 107 ? -2.812 4.852 -6.365 1.00 91.88 107 THR A N 1
ATOM 829 C CA . THR A 1 107 ? -3.581 4.709 -7.608 1.00 91.88 107 THR A CA 1
ATOM 830 C C . THR A 1 107 ? -3.568 3.261 -8.059 1.00 91.88 107 THR A C 1
ATOM 832 O O . THR A 1 107 ? -2.524 2.615 -8.034 1.00 91.88 107 THR A O 1
ATOM 835 N N . ARG A 1 108 ? -4.714 2.723 -8.469 1.00 90.38 108 ARG A N 1
ATOM 836 C CA . ARG A 1 108 ? -4.803 1.324 -8.887 1.00 90.38 108 ARG A CA 1
ATOM 837 C C . ARG A 1 108 ? -4.063 1.118 -10.209 1.00 90.38 108 ARG A C 1
ATOM 839 O O . ARG A 1 108 ? -4.370 1.770 -11.205 1.00 90.38 108 ARG A O 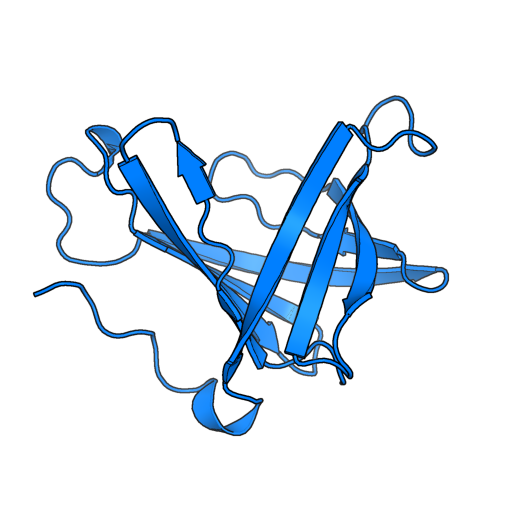1
ATOM 846 N N . VAL A 1 109 ? -3.116 0.184 -10.215 1.00 89.25 109 VAL A N 1
ATOM 847 C CA . VAL A 1 109 ? -2.348 -0.223 -11.402 1.00 89.25 109 VAL A CA 1
ATOM 848 C C . VAL A 1 109 ? -2.955 -1.473 -12.031 1.00 89.25 109 VAL A C 1
ATOM 850 O O . VAL A 1 109 ? -3.057 -1.567 -13.253 1.00 89.25 109 VAL A O 1
ATOM 853 N N . ALA A 1 110 ? -3.367 -2.431 -11.198 1.00 84.12 110 ALA A N 1
ATOM 854 C CA . ALA A 1 110 ? -3.930 -3.700 -11.638 1.00 84.12 110 ALA A CA 1
ATOM 855 C C . ALA A 1 110 ? -4.852 -4.327 -10.581 1.00 84.12 110 ALA A C 1
ATOM 857 O O . ALA A 1 110 ? -4.684 -4.106 -9.381 1.00 84.12 110 ALA A O 1
ATOM 858 N N . ASP A 1 111 ? -5.793 -5.152 -11.043 1.00 80.88 111 ASP A N 1
ATOM 859 C CA . ASP A 1 111 ? -6.683 -5.955 -10.199 1.00 80.88 111 ASP A CA 1
ATOM 860 C C . ASP A 1 111 ? -6.051 -7.293 -9.773 1.00 80.88 111 ASP A C 1
ATOM 862 O O . ASP A 1 111 ? -4.927 -7.629 -10.154 1.00 80.88 111 ASP A O 1
ATOM 866 N N . GLU A 1 112 ? -6.800 -8.082 -8.990 1.00 63.91 112 GLU A N 1
ATOM 867 C CA . GLU A 1 112 ? -6.352 -9.339 -8.369 1.00 63.91 112 GLU A CA 1
ATOM 868 C C . GLU A 1 112 ? -5.704 -10.352 -9.348 1.00 63.91 112 GLU A C 1
ATOM 870 O O . GLU A 1 112 ? -4.887 -11.169 -8.934 1.00 63.91 112 GLU A O 1
ATOM 875 N N . SER A 1 113 ? -6.017 -10.310 -10.648 1.00 51.88 113 SER A N 1
ATOM 876 C CA . SER A 1 113 ? -5.557 -11.308 -11.628 1.00 51.88 113 SER A CA 1
ATOM 877 C C . SER A 1 113 ? -4.106 -11.154 -12.105 1.00 51.88 113 SER A C 1
ATOM 879 O O . SER A 1 113 ? -3.645 -12.005 -12.859 1.00 51.88 113 SER A O 1
ATOM 881 N N . ILE A 1 114 ? -3.404 -10.080 -11.726 1.00 53.31 114 ILE A N 1
ATOM 882 C CA . ILE A 1 114 ? -1.990 -9.831 -12.091 1.00 53.31 114 ILE A CA 1
ATOM 883 C C . ILE A 1 114 ? -1.061 -10.039 -10.873 1.00 53.31 114 ILE A C 1
ATOM 885 O O . ILE A 1 114 ? 0.154 -9.925 -10.972 1.00 53.31 114 ILE A O 1
ATOM 889 N N . LEU A 1 115 ? -1.618 -10.414 -9.713 1.00 55.03 115 LEU A N 1
ATOM 890 C CA . LEU A 1 115 ? -0.894 -10.524 -8.442 1.00 55.03 115 LEU A CA 1
ATOM 891 C C . LEU A 1 115 ? 0.165 -11.639 -8.380 1.00 55.03 115 LEU A C 1
ATOM 893 O O . LEU A 1 115 ? 0.874 -11.695 -7.382 1.00 55.03 115 LEU A O 1
ATOM 897 N N . ASP A 1 116 ? 0.288 -12.511 -9.381 1.00 53.38 116 ASP A N 1
ATOM 898 C CA . ASP A 1 116 ? 1.324 -13.556 -9.396 1.00 53.38 116 ASP A CA 1
ATOM 899 C C . ASP A 1 116 ? 2.642 -13.079 -10.030 1.00 53.38 116 ASP A C 1
ATOM 901 O O . ASP A 1 116 ? 3.698 -13.630 -9.716 1.00 53.38 116 ASP A O 1
ATOM 905 N N . ASP A 1 117 ? 2.609 -12.026 -10.853 1.00 54.59 117 ASP A N 1
ATOM 906 C CA . ASP A 1 117 ? 3.798 -11.496 -11.520 1.00 54.59 117 ASP A CA 1
ATOM 907 C C . ASP A 1 117 ? 4.373 -10.313 -10.722 1.00 54.59 117 ASP A C 1
ATOM 909 O O . ASP A 1 117 ? 3.674 -9.350 -10.394 1.00 54.59 117 ASP A O 1
ATOM 913 N N . GLU A 1 118 ? 5.661 -10.385 -10.376 1.00 60.31 118 GLU A N 1
ATOM 914 C CA . GLU A 1 118 ? 6.384 -9.251 -9.790 1.00 60.31 118 GLU A CA 1
ATOM 915 C C . GLU A 1 118 ? 6.451 -8.082 -10.794 1.00 60.31 118 GLU A C 1
ATOM 917 O O . GLU A 1 118 ? 6.569 -8.319 -12.006 1.00 60.31 118 GLU A O 1
ATOM 922 N N . PRO A 1 119 ? 6.404 -6.814 -10.334 1.00 63.50 119 PRO A N 1
ATOM 923 C CA . PRO A 1 119 ? 6.658 -5.672 -11.206 1.00 63.50 119 PRO A CA 1
ATOM 924 C C . PRO A 1 119 ? 8.013 -5.834 -11.917 1.00 63.50 119 PRO A C 1
ATOM 926 O O . PRO A 1 119 ? 8.968 -6.312 -11.314 1.00 63.50 119 PRO A O 1
ATOM 929 N N . PRO A 1 120 ? 8.156 -5.448 -13.195 1.00 63.09 120 PRO A N 1
ATOM 930 C CA . PRO A 1 120 ? 9.424 -5.616 -13.900 1.00 63.09 120 PRO A CA 1
ATOM 931 C C . PRO A 1 120 ? 10.522 -4.717 -13.306 1.00 63.09 120 PRO A C 1
ATOM 933 O O . PRO A 1 120 ? 10.293 -3.523 -13.118 1.00 63.09 120 PRO A O 1
ATOM 936 N N . CYS A 1 121 ? 11.735 -5.252 -13.091 1.00 62.59 121 CYS A N 1
ATOM 937 C CA . CYS A 1 121 ? 12.897 -4.440 -12.701 1.00 62.59 121 CYS A CA 1
ATOM 938 C C . CYS A 1 121 ? 13.179 -3.317 -13.718 1.00 62.59 121 CYS A C 1
ATOM 940 O O . CYS A 1 121 ? 12.928 -3.465 -14.923 1.00 62.59 121 CYS A O 1
ATOM 942 N N . ARG A 1 122 ? 13.764 -2.205 -13.251 1.00 56.00 122 ARG A N 1
ATOM 943 C CA . ARG A 1 122 ? 14.308 -1.166 -14.134 1.00 56.00 122 ARG A CA 1
ATOM 944 C C . ARG A 1 122 ? 15.443 -1.776 -14.964 1.00 56.00 122 ARG A C 1
ATOM 946 O O . ARG A 1 122 ? 16.288 -2.491 -14.438 1.00 56.00 122 ARG A O 1
ATOM 953 N N . ARG A 1 123 ? 15.418 -1.532 -16.275 1.00 54.12 123 ARG A N 1
ATOM 954 C CA . ARG A 1 123 ? 16.492 -1.917 -17.202 1.00 54.12 123 ARG A CA 1
ATOM 955 C C . ARG A 1 123 ? 17.571 -0.853 -17.271 1.00 54.12 123 ARG A C 1
ATOM 957 O O . ARG A 1 123 ? 17.190 0.338 -17.221 1.00 54.12 123 ARG A O 1
#

Foldseek 3Di:
DLPAAKWFQWDDDDPDIKTKIWGAAPQFKIKIWTPGRDVVCVDDQGTDIDIWGWDDDDDQKTWTQDDPVDRDTWIWGWDADPNSQKIKIFTADPVHRVDGPDITIIGGPTHNPCRVDDDDTDD

pLDDT: mean 77.72, std 13.35, range [47.38, 91.94]